Protein AF-A0A2V7MXR1-F1 (afdb_monomer_lite)

Radius of gyration: 20.73 Å; chains: 1; bounding box: 49×42×61 Å

Structure (mmCIF, N/CA/C/O backbone):
data_AF-A0A2V7MXR1-F1
#
_entry.id   AF-A0A2V7MXR1-F1
#
loop_
_atom_site.group_PDB
_atom_site.id
_atom_site.type_symbol
_atom_site.label_atom_id
_atom_site.label_alt_id
_atom_site.label_comp_id
_atom_site.label_asym_id
_atom_site.label_entity_id
_atom_site.label_seq_id
_atom_site.pdbx_PDB_ins_code
_atom_site.Cartn_x
_atom_site.Cartn_y
_atom_site.Cartn_z
_atom_site.occupancy
_atom_site.B_iso_or_equiv
_atom_site.auth_seq_id
_atom_site.auth_comp_id
_atom_site.auth_asym_id
_atom_site.auth_atom_id
_atom_site.pdbx_PDB_model_num
ATOM 1 N N . MET A 1 1 ? 19.965 1.745 -6.070 1.00 82.06 1 MET A N 1
ATOM 2 C CA . MET A 1 1 ? 20.416 1.258 -7.398 1.00 82.06 1 MET A CA 1
ATOM 3 C C . MET A 1 1 ? 21.384 0.101 -7.216 1.00 82.06 1 MET A C 1
ATOM 5 O O . MET A 1 1 ? 22.150 0.123 -6.264 1.00 82.06 1 MET A O 1
ATOM 9 N N . GLN A 1 2 ? 21.376 -0.873 -8.124 1.00 89.19 2 GLN A N 1
ATOM 10 C CA . GLN A 1 2 ? 22.307 -2.007 -8.163 1.00 89.19 2 GLN A CA 1
ATOM 11 C C . GLN A 1 2 ? 23.313 -1.788 -9.313 1.00 89.19 2 GLN A C 1
ATOM 13 O O . GLN A 1 2 ? 23.330 -2.534 -10.293 1.00 89.19 2 GLN A O 1
ATOM 18 N N . ARG A 1 3 ? 24.120 -0.715 -9.227 1.00 89.44 3 ARG A N 1
ATOM 19 C CA . ARG A 1 3 ? 24.956 -0.220 -10.346 1.00 89.44 3 ARG A CA 1
ATOM 20 C C . ARG A 1 3 ? 25.919 -1.273 -10.898 1.00 89.44 3 ARG A C 1
ATOM 22 O O . ARG A 1 3 ? 26.028 -1.409 -12.108 1.00 89.44 3 ARG A O 1
ATOM 29 N N . SER A 1 4 ? 26.551 -2.062 -10.030 1.00 92.69 4 SER A N 1
ATOM 30 C CA . SER A 1 4 ? 27.466 -3.145 -10.431 1.00 92.69 4 SER A CA 1
ATOM 31 C C . SER A 1 4 ? 26.805 -4.226 -11.291 1.00 92.69 4 SER A C 1
ATOM 33 O O . SER A 1 4 ? 27.493 -4.941 -12.009 1.00 92.69 4 SER A O 1
ATOM 35 N N . ARG A 1 5 ? 25.474 -4.342 -11.227 1.00 92.44 5 ARG A N 1
ATOM 36 C CA . ARG A 1 5 ? 24.672 -5.288 -12.010 1.00 92.44 5 ARG A CA 1
ATOM 37 C C . ARG A 1 5 ? 23.958 -4.631 -13.193 1.00 92.44 5 ARG A C 1
ATOM 39 O O . ARG A 1 5 ? 23.252 -5.325 -13.911 1.00 92.44 5 ARG A O 1
ATOM 46 N N . GLY A 1 6 ? 24.082 -3.313 -13.367 1.00 93.38 6 GLY A N 1
ATOM 47 C CA . GLY A 1 6 ? 23.301 -2.563 -14.353 1.00 93.38 6 GLY A CA 1
ATOM 48 C C . GLY A 1 6 ? 21.796 -2.594 -14.095 1.00 93.38 6 GLY A C 1
ATOM 49 O O . GLY A 1 6 ? 21.013 -2.555 -15.040 1.00 93.38 6 GLY A O 1
ATOM 50 N N . LEU A 1 7 ? 21.383 -2.682 -12.824 1.00 94.88 7 LEU A N 1
ATOM 51 C CA . LEU A 1 7 ? 19.975 -2.785 -12.439 1.00 94.88 7 LEU A CA 1
ATOM 52 C C . LEU A 1 7 ? 19.537 -1.657 -11.499 1.00 94.88 7 LEU A C 1
ATOM 54 O O . LEU A 1 7 ? 20.317 -1.094 -10.722 1.00 94.88 7 LEU A O 1
ATOM 58 N N . VAL A 1 8 ? 18.240 -1.378 -11.517 1.00 94.81 8 VAL A N 1
ATOM 59 C CA . VAL A 1 8 ? 17.533 -0.553 -10.541 1.00 94.81 8 VAL A CA 1
ATOM 60 C C . VAL A 1 8 ? 16.531 -1.416 -9.777 1.00 94.81 8 VAL A C 1
ATOM 62 O O . VAL A 1 8 ? 15.872 -2.272 -10.360 1.00 94.81 8 VAL A O 1
ATOM 65 N N . THR A 1 9 ? 16.455 -1.213 -8.463 1.00 94.94 9 THR A N 1
ATOM 66 C CA . THR A 1 9 ? 15.492 -1.877 -7.571 1.00 94.94 9 THR A CA 1
ATOM 67 C C . THR A 1 9 ? 14.167 -1.119 -7.598 1.00 94.94 9 THR A C 1
ATOM 69 O O . THR A 1 9 ? 14.184 0.112 -7.647 1.00 94.94 9 THR A O 1
ATOM 72 N N . GLY A 1 10 ? 13.042 -1.833 -7.541 1.00 95.31 10 GLY A N 1
ATOM 73 C CA . GLY A 1 10 ? 11.714 -1.240 -7.378 1.00 95.31 10 GLY A CA 1
ATOM 74 C C . GLY A 1 10 ? 11.591 -0.429 -6.091 1.00 95.31 10 GLY A C 1
ATOM 75 O O . GLY A 1 10 ? 11.973 -0.893 -5.020 1.00 95.31 10 GLY A O 1
ATOM 76 N N . ARG A 1 11 ? 11.058 0.789 -6.198 1.00 95.44 11 ARG A N 1
ATOM 77 C CA . ARG A 1 11 ? 10.656 1.612 -5.054 1.00 95.44 11 ARG A CA 1
ATOM 78 C C . ARG A 1 11 ? 9.305 1.139 -4.519 1.00 95.44 11 ARG A C 1
ATOM 80 O O . ARG A 1 11 ? 9.127 1.089 -3.314 1.00 95.44 11 ARG A O 1
ATOM 87 N N . LEU A 1 12 ? 8.370 0.789 -5.400 1.00 96.25 12 LEU A N 1
ATOM 88 C CA . LEU A 1 12 ? 7.061 0.265 -4.999 1.00 96.25 12 LEU A CA 1
ATOM 89 C C . LEU A 1 12 ? 7.153 -1.175 -4.475 1.00 96.25 12 LEU A C 1
ATOM 91 O O . LEU A 1 12 ? 6.480 -1.522 -3.518 1.00 96.25 12 LEU A O 1
ATOM 95 N N . ASP A 1 13 ? 8.015 -2.009 -5.052 1.00 97.19 13 ASP A N 1
ATOM 96 C CA . ASP A 1 13 ? 8.282 -3.354 -4.540 1.00 97.19 13 ASP A CA 1
ATOM 97 C C . ASP A 1 13 ? 9.733 -3.732 -4.830 1.00 97.19 13 ASP A C 1
ATOM 99 O O . ASP A 1 13 ? 10.132 -3.919 -5.984 1.00 97.19 13 ASP A O 1
ATOM 103 N N . SER A 1 14 ? 10.537 -3.835 -3.773 1.00 96.31 14 SER A N 1
ATOM 104 C CA . SER A 1 14 ? 11.973 -4.110 -3.887 1.00 96.31 14 SER A CA 1
ATOM 105 C C . SER A 1 14 ? 12.317 -5.506 -4.421 1.00 96.31 14 SER A C 1
ATOM 107 O O . SER A 1 14 ? 13.468 -5.740 -4.799 1.00 96.31 14 SER A O 1
ATOM 109 N N . ARG A 1 15 ? 11.335 -6.413 -4.539 1.00 95.75 15 ARG A N 1
ATOM 110 C CA . ARG A 1 15 ? 11.499 -7.708 -5.221 1.00 95.75 15 ARG A CA 1
ATOM 111 C C . ARG A 1 15 ? 11.593 -7.547 -6.739 1.00 95.75 15 ARG A C 1
ATOM 113 O O . ARG A 1 15 ? 12.144 -8.414 -7.414 1.00 95.75 15 ARG A O 1
ATOM 120 N N . PHE A 1 16 ? 11.100 -6.433 -7.286 1.00 96.00 16 PHE A N 1
ATOM 121 C CA . PHE A 1 16 ? 11.251 -6.106 -8.699 1.00 96.00 16 PHE A CA 1
ATOM 122 C C . PHE A 1 16 ? 12.614 -5.465 -8.959 1.00 96.00 16 PHE A C 1
ATOM 124 O O . PHE A 1 16 ? 13.131 -4.656 -8.184 1.00 96.00 16 PHE A O 1
ATOM 131 N N . SER A 1 17 ? 13.204 -5.803 -10.100 1.00 95.88 17 SER A N 1
ATOM 132 C CA . SER A 1 17 ? 14.403 -5.151 -10.616 1.00 95.88 17 SER A CA 1
ATOM 133 C C . SER A 1 17 ? 14.273 -4.954 -12.119 1.00 95.88 17 SER A C 1
ATOM 135 O O . SER A 1 17 ? 13.680 -5.779 -12.809 1.00 95.88 17 SER A O 1
ATOM 137 N N . GLY A 1 18 ? 14.818 -3.853 -12.623 1.00 93.56 18 GLY A N 1
ATOM 138 C CA . GLY A 1 18 ? 14.798 -3.513 -14.044 1.00 93.56 18 GLY A CA 1
ATOM 139 C C . GLY A 1 18 ? 16.145 -2.972 -14.513 1.00 93.56 18 GLY A C 1
ATOM 140 O O . GLY A 1 18 ? 16.999 -2.673 -13.677 1.00 93.56 18 GLY A O 1
ATOM 141 N N . PRO A 1 19 ? 16.362 -2.849 -15.830 1.00 92.31 19 PRO A N 1
ATOM 142 C CA . PRO A 1 19 ? 17.609 -2.324 -16.375 1.00 92.31 19 PRO A CA 1
ATOM 143 C C . PRO A 1 19 ? 17.825 -0.859 -15.972 1.00 92.31 19 PRO A C 1
ATOM 145 O O . PRO A 1 19 ? 16.907 -0.040 -16.026 1.00 92.31 19 PRO A O 1
ATOM 148 N N . LEU A 1 20 ? 19.059 -0.526 -15.596 1.00 90.50 20 LEU A N 1
ATOM 149 C CA . LEU A 1 20 ? 19.521 0.846 -15.412 1.00 90.50 20 LEU A CA 1
ATOM 150 C C . LEU A 1 20 ? 20.250 1.283 -16.688 1.00 90.50 20 LEU A C 1
ATOM 152 O O . LEU A 1 20 ? 21.357 0.822 -16.951 1.00 90.50 20 LEU A O 1
ATOM 156 N N . LEU A 1 21 ? 19.613 2.149 -17.482 1.00 84.88 21 LEU A N 1
ATOM 157 C CA . LEU A 1 21 ? 20.123 2.565 -18.797 1.00 84.88 21 LEU A CA 1
ATOM 158 C C . LEU A 1 21 ? 21.410 3.395 -18.711 1.00 84.88 21 LEU A C 1
ATOM 160 O O . LEU A 1 21 ? 22.276 3.271 -19.571 1.00 84.88 21 LEU A O 1
ATOM 164 N N . ASP A 1 22 ? 21.533 4.219 -17.671 1.00 89.38 22 ASP A N 1
ATOM 165 C CA . ASP A 1 22 ? 22.711 5.039 -17.411 1.00 89.38 22 ASP A CA 1
ATOM 166 C C . ASP A 1 22 ? 23.279 4.713 -16.024 1.00 89.38 22 ASP A C 1
ATOM 168 O O . ASP A 1 22 ? 22.675 4.997 -14.987 1.00 89.38 22 ASP A O 1
ATOM 172 N N . LEU A 1 23 ? 24.468 4.106 -16.011 1.00 88.25 23 LEU A N 1
ATOM 173 C CA . LEU A 1 23 ? 25.180 3.732 -14.789 1.00 88.25 23 LEU A CA 1
ATOM 174 C C . LEU A 1 23 ? 25.682 4.933 -13.986 1.00 88.25 23 LEU A C 1
ATOM 176 O O . LEU A 1 23 ? 26.044 4.745 -12.823 1.00 88.25 23 LEU A O 1
ATOM 180 N N . LEU A 1 24 ? 25.709 6.129 -14.573 1.00 90.81 24 LEU A N 1
ATOM 181 C CA . LEU A 1 24 ? 26.098 7.381 -13.927 1.00 90.81 24 LEU A CA 1
ATOM 182 C C . LEU A 1 24 ? 24.892 8.184 -13.426 1.00 90.81 24 LEU A C 1
ATOM 184 O O . LEU A 1 24 ? 25.082 9.131 -12.667 1.00 90.81 24 LEU A O 1
ATOM 188 N N . ALA A 1 25 ? 23.662 7.780 -13.765 1.00 88.31 25 ALA A N 1
ATOM 189 C CA . ALA A 1 25 ? 22.454 8.486 -13.351 1.00 88.31 25 ALA A CA 1
ATOM 190 C C . ALA A 1 25 ? 22.359 8.604 -11.825 1.00 88.31 25 ALA A C 1
ATOM 192 O O . ALA A 1 25 ? 22.599 7.637 -11.096 1.00 88.31 25 ALA A O 1
ATOM 193 N N . GLU A 1 26 ? 21.990 9.780 -11.325 1.00 87.75 26 GLU A N 1
ATOM 194 C CA . GLU A 1 26 ? 21.768 10.016 -9.894 1.00 87.75 26 GLU A CA 1
ATOM 195 C C . GLU A 1 26 ? 20.467 9.365 -9.405 1.00 87.75 26 GLU A C 1
ATOM 197 O O . GLU A 1 26 ? 20.415 8.805 -8.311 1.00 87.75 26 GLU A O 1
ATOM 202 N N . ASN A 1 27 ? 19.441 9.376 -10.257 1.00 88.25 27 ASN A N 1
ATOM 203 C CA . ASN A 1 27 ? 18.100 8.908 -9.942 1.00 88.25 27 ASN A CA 1
ATOM 204 C C . ASN A 1 27 ? 17.710 7.694 -10.787 1.00 88.25 27 ASN A C 1
ATOM 206 O O . ASN A 1 27 ? 18.182 7.502 -11.908 1.00 88.25 27 ASN A O 1
ATOM 210 N N . ALA A 1 28 ? 16.798 6.885 -10.247 1.00 87.25 28 ALA A N 1
ATOM 211 C CA . ALA A 1 28 ? 16.146 5.831 -11.010 1.00 87.25 28 ALA A CA 1
ATOM 212 C C . ALA A 1 28 ? 15.326 6.450 -12.163 1.00 87.25 28 ALA A C 1
ATOM 214 O O . ALA A 1 28 ? 14.527 7.349 -11.901 1.00 87.25 28 ALA A O 1
ATOM 215 N N . PRO A 1 29 ? 15.456 5.966 -13.413 1.00 84.88 29 PRO A N 1
ATOM 216 C CA . PRO A 1 29 ? 14.695 6.505 -14.545 1.00 84.88 29 PRO A CA 1
ATOM 217 C C . PRO A 1 29 ? 13.198 6.148 -14.495 1.00 84.88 29 PRO A C 1
ATOM 219 O O . PRO A 1 29 ? 12.397 6.710 -15.234 1.00 84.88 29 PRO A O 1
ATOM 222 N N . GLY A 1 30 ? 12.817 5.198 -13.640 1.00 88.50 30 GLY A N 1
ATOM 223 C CA . GLY A 1 30 ? 11.449 4.745 -13.435 1.00 88.50 30 GLY A CA 1
ATOM 224 C C . GLY A 1 30 ? 11.396 3.628 -12.396 1.00 88.50 30 GLY A C 1
ATOM 225 O O . GLY A 1 30 ? 12.429 3.215 -11.863 1.00 88.50 30 GLY A O 1
ATOM 226 N N . ASP A 1 31 ? 10.191 3.133 -12.122 1.00 93.50 31 ASP A N 1
ATOM 227 C CA . ASP A 1 31 ? 9.968 2.055 -11.161 1.00 93.50 31 ASP A CA 1
ATOM 228 C C . ASP A 1 31 ? 9.743 0.703 -11.877 1.00 93.50 31 ASP A C 1
ATOM 230 O O . ASP A 1 31 ? 8.791 0.571 -12.653 1.00 93.50 31 ASP A O 1
ATOM 234 N N . PRO A 1 32 ? 10.602 -0.310 -11.642 1.00 95.56 32 PRO A N 1
ATOM 235 C CA . PRO A 1 32 ? 10.440 -1.658 -12.186 1.00 95.56 32 PRO A CA 1
ATOM 236 C C . PRO A 1 32 ? 9.073 -2.316 -11.966 1.00 95.56 32 PRO A C 1
ATOM 238 O O . PRO A 1 32 ? 8.574 -2.953 -12.893 1.00 95.56 32 PRO A O 1
ATOM 241 N N . GLN A 1 33 ? 8.458 -2.167 -10.786 1.00 95.31 33 GLN A N 1
ATOM 242 C CA . GLN A 1 33 ? 7.126 -2.721 -10.527 1.00 95.31 33 GLN A CA 1
ATOM 243 C C . GLN A 1 33 ? 6.099 -2.013 -11.412 1.00 95.31 33 GLN A C 1
ATOM 245 O O . GLN A 1 33 ? 5.334 -2.680 -12.106 1.00 95.31 33 GLN A O 1
ATOM 250 N N . SER A 1 34 ? 6.113 -0.674 -11.454 1.00 93.00 34 SER A N 1
ATOM 251 C CA . SER A 1 34 ? 5.213 0.101 -12.323 1.00 93.00 34 SER A CA 1
ATOM 252 C C . SER A 1 34 ? 5.314 -0.338 -13.780 1.00 93.00 34 SER A C 1
ATOM 254 O O . SER A 1 34 ? 4.289 -0.589 -14.416 1.00 93.00 34 SER A O 1
ATOM 256 N N . ASN A 1 35 ? 6.532 -0.474 -14.304 1.00 92.94 35 ASN A N 1
ATOM 257 C CA . ASN A 1 35 ? 6.753 -0.888 -15.688 1.00 92.94 35 ASN A CA 1
ATOM 258 C C . ASN A 1 35 ? 6.192 -2.289 -15.969 1.00 92.94 35 ASN A C 1
ATOM 260 O O . ASN A 1 35 ? 5.618 -2.512 -17.032 1.00 92.94 35 ASN A O 1
ATOM 264 N N . ALA A 1 36 ? 6.323 -3.214 -15.015 1.00 94.25 36 ALA A N 1
ATOM 265 C CA . ALA A 1 36 ? 5.846 -4.583 -15.165 1.00 94.25 36 ALA A CA 1
ATOM 266 C C . ALA A 1 36 ? 4.311 -4.689 -15.202 1.00 94.25 36 ALA A C 1
ATOM 268 O O . ALA A 1 36 ? 3.780 -5.546 -15.905 1.00 94.25 36 ALA A O 1
ATOM 269 N N . VAL A 1 37 ? 3.590 -3.832 -14.467 1.00 94.00 37 VAL A N 1
ATOM 270 C CA . VAL A 1 37 ? 2.138 -4.010 -14.258 1.00 94.00 37 VAL A CA 1
ATOM 271 C C . VAL A 1 37 ? 1.255 -3.007 -14.997 1.00 94.00 37 VAL A C 1
ATOM 273 O O . VAL A 1 37 ? 0.106 -3.321 -15.307 1.00 94.00 37 VAL A O 1
ATOM 276 N N . THR A 1 38 ? 1.767 -1.819 -15.332 1.00 92.12 38 THR A N 1
ATOM 277 C CA . THR A 1 38 ? 0.952 -0.719 -15.888 1.00 92.12 38 THR A CA 1
ATOM 278 C C . THR A 1 38 ? 0.199 -1.122 -17.155 1.00 92.12 38 THR A C 1
ATOM 280 O O . THR A 1 38 ? -0.977 -0.782 -17.300 1.00 92.12 38 THR A O 1
ATOM 283 N N . GLY A 1 39 ? 0.841 -1.869 -18.060 1.00 93.38 39 GLY A N 1
ATOM 284 C CA . GLY A 1 39 ? 0.216 -2.313 -19.308 1.00 93.38 39 GLY A CA 1
ATOM 285 C C . GLY A 1 39 ? -0.988 -3.228 -19.073 1.00 93.38 39 GLY A C 1
ATOM 286 O O . GLY A 1 39 ? -2.054 -3.001 -19.645 1.00 93.38 39 GLY A O 1
ATOM 287 N N . ALA A 1 40 ? -0.844 -4.208 -18.176 1.00 93.94 40 ALA A N 1
ATOM 288 C CA . ALA A 1 40 ? -1.907 -5.151 -17.841 1.00 93.94 40 ALA A CA 1
ATOM 289 C C . ALA A 1 40 ? -3.101 -4.453 -17.171 1.00 93.94 40 ALA A C 1
ATOM 291 O O . ALA A 1 40 ? -4.239 -4.647 -17.596 1.00 93.94 40 ALA A O 1
ATOM 292 N N . PHE A 1 41 ? -2.849 -3.581 -16.187 1.00 92.56 41 PHE A N 1
ATOM 293 C CA . PHE A 1 41 ? -3.909 -2.819 -15.514 1.00 92.56 41 PHE A CA 1
ATOM 294 C C . PHE A 1 41 ? -4.620 -1.855 -16.465 1.00 92.56 41 PHE A C 1
ATOM 296 O O . PHE A 1 41 ? -5.846 -1.771 -16.453 1.00 92.56 41 PHE A O 1
ATOM 303 N N . THR A 1 42 ? -3.873 -1.175 -17.339 1.00 93.44 42 THR A N 1
ATOM 304 C CA . THR A 1 42 ? -4.453 -0.291 -18.358 1.00 93.44 42 THR A CA 1
ATOM 305 C C . THR A 1 42 ? -5.363 -1.077 -19.297 1.00 93.44 42 THR A C 1
ATOM 307 O O . THR A 1 42 ? -6.502 -0.670 -19.524 1.00 93.44 42 THR A O 1
ATOM 310 N N . ALA A 1 43 ? -4.902 -2.212 -19.827 1.00 94.56 43 ALA A N 1
ATOM 311 C CA . ALA A 1 43 ? -5.706 -3.042 -20.718 1.00 94.56 43 ALA A CA 1
ATOM 312 C C . ALA A 1 43 ? -6.973 -3.562 -20.021 1.00 94.56 43 ALA A C 1
ATOM 314 O O . ALA A 1 43 ? -8.067 -3.410 -20.563 1.00 94.56 43 ALA A O 1
ATOM 315 N N . ALA A 1 44 ? -6.839 -4.095 -18.801 1.00 94.44 44 ALA A N 1
ATOM 316 C CA . ALA A 1 44 ? -7.957 -4.617 -18.020 1.00 94.44 44 ALA A CA 1
ATOM 317 C C . ALA A 1 44 ? -9.003 -3.536 -17.704 1.00 94.44 44 ALA A C 1
ATOM 319 O O . ALA A 1 44 ? -10.192 -3.752 -17.930 1.00 94.44 44 ALA A O 1
ATOM 320 N N . ALA A 1 45 ? -8.575 -2.348 -17.263 1.00 93.19 45 ALA A N 1
ATOM 321 C CA . ALA A 1 45 ? -9.481 -1.236 -16.983 1.00 93.19 45 ALA A CA 1
ATOM 322 C C . ALA A 1 45 ? -10.250 -0.795 -18.239 1.00 93.19 45 ALA A C 1
ATOM 324 O O . ALA A 1 45 ? -11.467 -0.633 -18.198 1.00 93.19 45 ALA A O 1
ATOM 325 N N . ASN A 1 46 ? -9.562 -0.647 -19.376 1.00 94.25 46 ASN A N 1
ATOM 326 C CA . ASN A 1 46 ? -10.204 -0.265 -20.635 1.00 94.25 46 ASN A CA 1
ATOM 327 C C . ASN A 1 46 ? -11.180 -1.343 -21.139 1.00 94.25 46 ASN A C 1
ATOM 329 O O . ASN A 1 46 ? -12.249 -0.994 -21.647 1.00 94.25 46 ASN A O 1
ATOM 333 N N . ALA A 1 47 ? -10.831 -2.625 -20.988 1.00 95.38 47 ALA A N 1
ATOM 334 C CA . ALA A 1 47 ? -11.701 -3.742 -21.343 1.00 95.38 47 ALA A CA 1
ATOM 335 C C . ALA A 1 47 ? -12.964 -3.774 -20.471 1.00 95.38 47 ALA A C 1
ATOM 337 O O . ALA A 1 47 ? -14.064 -3.882 -21.005 1.00 95.38 47 ALA A O 1
ATOM 338 N N . TYR A 1 48 ? -12.823 -3.603 -19.154 1.00 95.94 48 TYR A N 1
ATOM 339 C CA . TYR A 1 48 ? -13.949 -3.580 -18.220 1.00 95.94 48 TYR A CA 1
ATOM 340 C C . TYR A 1 48 ? -14.881 -2.384 -18.465 1.00 95.94 48 TYR A C 1
ATOM 342 O O . TYR A 1 48 ? -16.092 -2.554 -18.606 1.00 95.94 48 TYR A O 1
ATOM 350 N N . LEU A 1 49 ? -14.321 -1.175 -18.601 1.00 95.25 49 LEU A N 1
ATOM 351 C CA . LEU A 1 49 ? -15.098 0.050 -18.816 1.00 95.25 49 LEU A CA 1
ATOM 352 C C . LEU A 1 49 ? -15.922 -0.007 -20.109 1.00 95.25 49 LEU A C 1
ATOM 354 O O . LEU A 1 49 ? -17.133 0.206 -20.077 1.00 95.25 49 LEU A O 1
ATOM 358 N N . ARG A 1 50 ? -15.291 -0.330 -21.245 1.00 94.50 50 ARG A N 1
ATOM 359 C CA . ARG A 1 50 ? -15.973 -0.328 -22.552 1.00 94.50 50 ARG A CA 1
ATOM 360 C C . ARG A 1 50 ? -16.777 -1.601 -22.801 1.00 94.50 50 ARG A C 1
ATOM 362 O O . ARG A 1 50 ? -17.846 -1.561 -23.406 1.00 94.50 50 ARG A O 1
ATOM 369 N N . GLY A 1 51 ? -16.254 -2.738 -22.355 1.00 95.56 51 GLY A N 1
ATOM 370 C CA . GLY A 1 51 ? -16.833 -4.052 -22.595 1.00 95.56 51 GLY A CA 1
ATOM 371 C C . GLY A 1 51 ? -18.002 -4.355 -21.670 1.00 95.56 51 GLY A C 1
ATOM 372 O O . GLY A 1 51 ? -19.089 -4.659 -22.159 1.00 95.56 51 GLY A O 1
ATOM 373 N N . GLU A 1 52 ? -17.798 -4.266 -20.358 1.00 96.75 52 GLU A N 1
ATOM 374 C CA . GLU A 1 52 ? -18.799 -4.670 -19.364 1.00 96.75 52 GLU A CA 1
ATOM 375 C C . GLU A 1 52 ? -19.698 -3.509 -18.959 1.00 96.75 52 GLU A C 1
ATOM 377 O O . GLU A 1 52 ? -20.916 -3.597 -19.101 1.00 96.75 52 GLU A O 1
ATOM 382 N N . LEU A 1 53 ? -19.106 -2.390 -18.535 1.00 97.25 53 LEU A N 1
ATOM 383 C CA . LEU A 1 53 ? -19.870 -1.227 -18.076 1.00 97.25 53 LEU A CA 1
ATOM 384 C C . LEU A 1 53 ? -20.493 -0.414 -19.218 1.00 97.25 53 LEU A C 1
ATOM 386 O O . LEU A 1 53 ? -21.289 0.485 -18.957 1.00 97.25 53 LEU A O 1
ATOM 390 N N . LYS A 1 54 ? -20.141 -0.722 -20.477 1.00 96.38 54 LYS A N 1
ATOM 391 C CA . LYS A 1 54 ? -20.583 0.001 -21.686 1.00 96.38 54 LYS A CA 1
ATOM 392 C C . LYS A 1 54 ? -20.329 1.509 -21.612 1.00 96.38 54 LYS A C 1
ATOM 394 O O . LYS A 1 54 ? -21.026 2.300 -22.241 1.00 96.38 54 LYS A O 1
ATOM 399 N N . PHE A 1 55 ? -19.314 1.903 -20.851 1.00 95.94 55 PHE A N 1
ATOM 400 C CA . PHE A 1 55 ? -18.876 3.279 -20.743 1.00 95.94 55 PHE A CA 1
ATOM 401 C C . PHE A 1 55 ? -17.876 3.568 -21.861 1.00 95.94 55 PHE A C 1
ATOM 403 O O . PHE A 1 55 ? -16.685 3.268 -21.750 1.00 95.94 55 PHE A O 1
ATOM 410 N N . ASP A 1 56 ? -18.385 4.110 -22.965 1.00 88.56 56 ASP A N 1
ATOM 411 C CA . ASP A 1 56 ? -17.577 4.472 -24.123 1.00 88.56 56 ASP A CA 1
ATOM 412 C C . ASP A 1 56 ? -17.202 5.957 -24.072 1.00 88.56 56 ASP A C 1
ATOM 414 O O . ASP A 1 56 ? -18.022 6.840 -24.323 1.00 88.56 56 ASP A O 1
ATOM 418 N N . THR A 1 57 ? -15.948 6.225 -23.707 1.00 89.75 57 THR A N 1
ATOM 419 C CA . THR A 1 57 ? -15.343 7.558 -23.758 1.00 89.75 57 THR A CA 1
ATOM 420 C C . THR A 1 57 ? -14.136 7.564 -24.693 1.00 89.75 57 THR A C 1
ATOM 422 O O . THR A 1 57 ? -13.373 6.589 -24.780 1.00 89.75 57 THR A O 1
ATOM 425 N N . GLN A 1 58 ? -13.951 8.705 -25.359 1.00 89.56 58 GLN A N 1
ATOM 426 C CA . GLN A 1 58 ? -12.752 9.031 -26.131 1.00 89.56 58 GLN A CA 1
ATOM 427 C C . GLN A 1 58 ? -11.595 9.494 -25.233 1.00 89.56 58 GLN A C 1
ATOM 429 O O . GLN A 1 58 ? -10.467 9.641 -25.705 1.00 89.56 58 GLN A O 1
ATOM 434 N N . ASP A 1 59 ? -11.851 9.700 -23.938 1.00 90.00 59 ASP A N 1
ATOM 435 C CA . ASP A 1 59 ? -10.823 10.080 -22.983 1.00 90.00 59 ASP A CA 1
ATOM 436 C C . ASP A 1 59 ? -9.778 8.974 -22.833 1.00 90.00 59 ASP A C 1
ATOM 438 O O . ASP A 1 59 ? -10.069 7.774 -22.735 1.00 90.00 59 ASP A O 1
ATOM 442 N N . ARG A 1 60 ? -8.515 9.397 -22.768 1.00 87.69 60 ARG A N 1
ATOM 443 C CA . ARG A 1 60 ? -7.409 8.492 -22.482 1.00 87.69 60 ARG A CA 1
ATOM 444 C C . ARG A 1 60 ? -7.462 8.085 -21.014 1.00 87.69 60 ARG A C 1
ATOM 446 O O . ARG A 1 60 ? -7.391 8.936 -20.133 1.00 87.69 60 ARG A O 1
ATOM 453 N N . TYR A 1 61 ? -7.471 6.782 -20.750 1.00 87.19 61 TYR A N 1
ATOM 454 C CA . TYR A 1 61 ? -7.257 6.273 -19.400 1.00 87.19 61 TYR A CA 1
ATOM 455 C C . TYR A 1 61 ? -5.832 6.601 -18.930 1.00 87.19 61 TYR A C 1
ATOM 457 O O . TYR A 1 61 ? -4.856 6.249 -19.597 1.00 87.19 61 TYR A O 1
ATOM 465 N N . VAL A 1 62 ? -5.709 7.279 -17.787 1.00 84.44 62 VAL A N 1
ATOM 466 C CA . VAL A 1 62 ? -4.421 7.675 -17.208 1.00 84.44 62 VAL A CA 1
ATOM 467 C C . VAL A 1 62 ? -4.239 6.997 -15.855 1.00 84.44 62 VAL A C 1
ATOM 469 O O . VAL A 1 62 ? -4.915 7.327 -14.882 1.00 84.44 62 VAL A O 1
ATOM 472 N N . MET A 1 63 ? -3.286 6.067 -15.789 1.00 79.19 63 MET A N 1
ATOM 473 C CA . MET A 1 63 ? -2.863 5.449 -14.531 1.00 79.19 63 MET A CA 1
ATOM 474 C C . MET A 1 63 ? -2.245 6.498 -13.596 1.00 79.19 63 MET A C 1
ATOM 476 O O . MET A 1 63 ? -1.454 7.336 -14.026 1.00 79.19 63 MET A O 1
ATOM 480 N N . GLY A 1 64 ? -2.606 6.454 -12.311 1.00 71.31 64 GLY A N 1
ATOM 481 C CA . GLY A 1 64 ? -2.052 7.356 -11.293 1.00 71.31 64 GLY A CA 1
ATOM 482 C C . GLY A 1 64 ? -2.531 8.812 -11.378 1.00 71.31 64 GLY A C 1
ATOM 483 O O . GLY A 1 64 ? -1.876 9.697 -10.835 1.00 71.31 64 GLY A O 1
ATOM 484 N N . GLY A 1 65 ? -3.639 9.089 -12.078 1.00 65.81 65 GLY A N 1
ATOM 485 C CA . GLY A 1 65 ? -4.287 10.410 -12.088 1.00 65.81 65 GLY A CA 1
ATOM 486 C C . GLY A 1 65 ? -3.528 11.514 -12.836 1.00 65.81 65 GLY A C 1
ATOM 487 O O . GLY A 1 65 ? -3.958 12.662 -12.821 1.00 65.81 65 GLY A O 1
ATOM 488 N N . GLY A 1 66 ? -2.404 11.191 -13.486 1.00 62.41 66 GLY A N 1
ATOM 489 C CA . GLY A 1 66 ? -1.667 12.057 -14.417 1.00 62.41 66 GLY A CA 1
ATOM 490 C C . GLY A 1 66 ? -0.986 13.296 -13.830 1.00 62.41 66 GLY A C 1
ATOM 491 O O . GLY A 1 66 ? -0.146 13.877 -14.509 1.00 62.41 66 GLY A O 1
ATOM 492 N N . ASN A 1 67 ? -1.330 13.709 -12.606 1.00 59.78 67 ASN A N 1
ATOM 493 C CA . ASN A 1 67 ? -1.029 15.060 -12.134 1.00 59.78 67 ASN A CA 1
ATOM 494 C C . ASN A 1 67 ? -0.772 15.165 -10.621 1.00 59.78 67 ASN A C 1
ATOM 496 O O . ASN A 1 67 ? -1.058 16.190 -10.005 1.00 59.78 67 ASN A O 1
ATOM 500 N N . ALA A 1 68 ? -0.212 14.118 -10.006 1.00 62.47 68 ALA A N 1
ATOM 501 C CA . ALA A 1 68 ? 0.099 14.104 -8.570 1.00 62.47 68 ALA A CA 1
ATOM 502 C C . ALA A 1 68 ? 0.975 15.296 -8.114 1.00 62.47 68 ALA A C 1
ATOM 504 O O . ALA A 1 68 ? 0.887 15.722 -6.966 1.00 62.47 68 ALA A O 1
ATOM 505 N N . GLY A 1 69 ? 1.779 15.876 -9.015 1.00 65.19 69 GLY A N 1
ATOM 506 C CA . GLY A 1 69 ? 2.606 17.058 -8.738 1.00 65.19 69 GLY A CA 1
ATOM 507 C C . GLY A 1 69 ? 1.844 18.386 -8.628 1.00 65.19 69 GLY A C 1
ATOM 508 O O . GLY A 1 69 ? 2.426 19.364 -8.176 1.00 65.19 69 GLY A O 1
ATOM 509 N N . GLN A 1 70 ? 0.568 18.438 -9.023 1.00 73.88 70 GLN A N 1
ATOM 510 C CA . GLN A 1 70 ? -0.281 19.632 -8.899 1.00 73.88 70 GLN A CA 1
ATOM 511 C C . GLN A 1 70 ? -1.251 19.555 -7.717 1.00 73.88 70 GLN A C 1
ATOM 513 O O . GLN A 1 70 ? -2.054 20.468 -7.523 1.00 73.88 70 GLN A O 1
ATOM 518 N N . TRP A 1 71 ? -1.202 18.479 -6.925 1.00 76.44 71 TRP A N 1
ATOM 519 C CA . TRP A 1 71 ? -2.008 18.402 -5.716 1.00 76.44 71 TRP A CA 1
ATOM 520 C C . TRP A 1 71 ? -1.594 19.509 -4.745 1.00 76.44 71 TRP A C 1
ATOM 522 O O . TRP A 1 71 ? -0.410 19.681 -4.446 1.00 76.44 71 TRP A O 1
ATOM 532 N N . ASN A 1 72 ? -2.577 20.254 -4.241 1.00 78.25 72 ASN A N 1
ATOM 533 C CA . ASN A 1 72 ? -2.313 21.247 -3.220 1.00 78.25 72 ASN A CA 1
ATOM 534 C C . ASN A 1 72 ? -2.122 20.555 -1.863 1.00 78.25 72 ASN A C 1
ATOM 536 O O . ASN A 1 72 ? -3.086 20.169 -1.207 1.00 78.25 72 ASN A O 1
ATOM 540 N N . TRP A 1 73 ? -0.864 20.411 -1.448 1.00 76.62 73 TRP A N 1
ATOM 541 C CA . TRP A 1 73 ? -0.491 19.850 -0.147 1.00 76.62 73 TRP A CA 1
ATOM 542 C C . TRP A 1 73 ? -0.621 20.858 1.006 1.00 76.62 73 TRP A C 1
ATOM 544 O O . TRP A 1 73 ? -0.404 20.489 2.164 1.00 76.62 73 TRP A O 1
ATOM 554 N N . THR A 1 74 ? -0.969 22.121 0.729 1.00 76.00 74 THR A N 1
ATOM 555 C CA . THR A 1 74 ? -1.178 23.099 1.799 1.00 76.00 74 THR A CA 1
ATOM 556 C C . THR A 1 74 ? -2.454 22.790 2.568 1.00 76.00 74 THR A C 1
ATOM 558 O O . THR A 1 74 ? -3.498 22.465 2.001 1.00 76.00 74 THR A O 1
ATOM 561 N N . ARG A 1 75 ? -2.363 22.904 3.891 1.00 71.56 75 ARG A N 1
ATOM 562 C CA . ARG A 1 75 ? -3.497 22.768 4.798 1.00 71.56 75 ARG A CA 1
ATOM 563 C C . ARG A 1 75 ? -3.723 24.085 5.536 1.00 71.56 75 ARG A C 1
ATOM 565 O O . ARG A 1 75 ? -2.773 24.700 6.022 1.00 71.56 75 ARG A O 1
ATOM 572 N N . ASP A 1 76 ? -4.977 24.505 5.662 1.00 71.00 76 ASP A N 1
ATOM 573 C CA . ASP A 1 76 ? -5.308 25.663 6.495 1.00 71.00 76 ASP A CA 1
ATOM 574 C C . ASP A 1 76 ? -4.913 25.398 7.955 1.00 71.00 76 ASP A C 1
ATOM 576 O O . ASP A 1 76 ? -5.206 24.345 8.522 1.00 71.00 76 ASP A O 1
ATOM 580 N N . GLY A 1 77 ? -4.197 26.350 8.558 1.00 65.62 77 GLY A N 1
ATOM 581 C CA . GLY A 1 77 ? -3.705 26.241 9.935 1.00 65.62 77 GLY A CA 1
ATOM 582 C C . GLY A 1 77 ? -2.468 25.352 10.129 1.00 65.62 77 GLY A C 1
ATOM 583 O O . GLY A 1 77 ? -2.062 25.130 11.272 1.00 65.62 77 GLY A O 1
ATOM 584 N N . GLN A 1 78 ? -1.838 24.860 9.056 1.00 63.72 78 GLN A N 1
ATOM 585 C CA . GLN A 1 78 ? -0.624 24.045 9.148 1.00 63.72 78 GLN A CA 1
ATOM 586 C C . GLN A 1 78 ? 0.536 24.854 9.753 1.00 63.72 78 GLN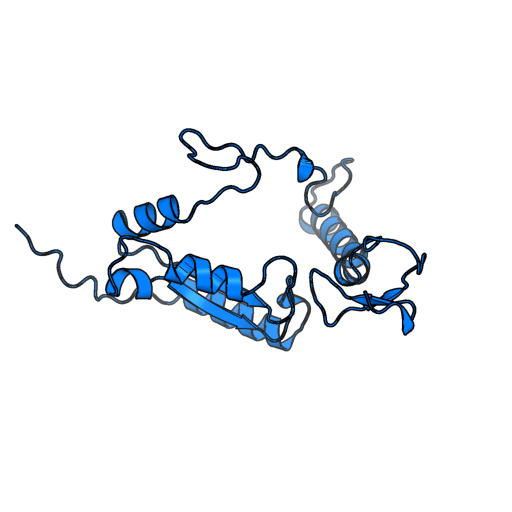 A C 1
ATOM 588 O O . GLN A 1 78 ? 0.918 25.907 9.245 1.00 63.72 78 GLN A O 1
ATOM 593 N N . ARG A 1 79 ? 1.121 24.349 10.845 1.00 50.38 79 ARG A N 1
ATOM 594 C CA . ARG A 1 79 ? 2.360 24.879 11.432 1.00 50.38 79 ARG A CA 1
ATOM 595 C C . ARG A 1 79 ? 3.505 23.940 11.062 1.00 50.38 79 ARG A C 1
ATOM 597 O O . ARG A 1 79 ? 3.525 22.806 11.525 1.00 50.38 79 ARG A O 1
ATOM 604 N N . GLY A 1 80 ? 4.438 24.394 10.226 1.00 53.28 80 GLY A N 1
ATOM 605 C CA . GLY A 1 80 ? 5.594 23.601 9.791 1.00 53.28 80 GLY A CA 1
ATOM 606 C C . GLY A 1 80 ? 5.854 23.670 8.285 1.00 53.28 80 GLY A C 1
ATOM 607 O O . GLY A 1 80 ? 5.241 24.460 7.572 1.00 53.28 80 GLY A O 1
ATOM 608 N N . TRP A 1 81 ? 6.806 22.865 7.811 1.00 47.66 81 TRP A N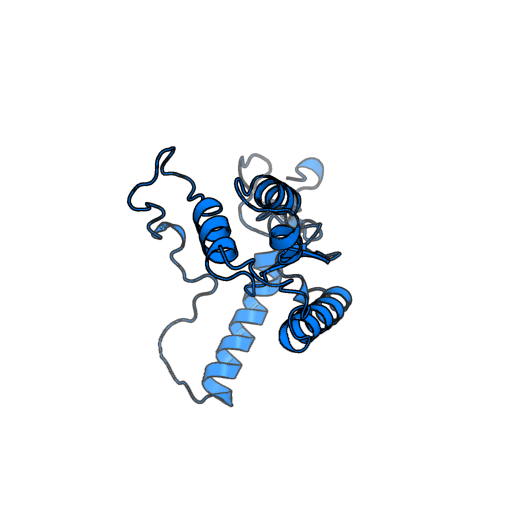 1
ATOM 609 C CA . TRP A 1 81 ? 7.282 22.881 6.426 1.00 47.66 81 TRP A CA 1
ATOM 610 C C . TRP A 1 81 ? 6.188 22.438 5.441 1.00 47.66 81 TRP A C 1
ATOM 612 O O . TRP A 1 81 ? 5.634 21.347 5.555 1.00 47.66 81 TRP A O 1
ATOM 622 N N . ALA A 1 82 ? 5.914 23.282 4.444 1.00 55.66 82 ALA A N 1
ATOM 623 C CA . ALA A 1 82 ? 4.854 23.122 3.443 1.00 55.66 82 ALA A CA 1
ATOM 624 C C . ALA A 1 82 ? 5.024 21.923 2.482 1.00 55.66 82 ALA A C 1
ATOM 626 O O . ALA A 1 82 ? 4.169 21.701 1.630 1.00 55.66 82 ALA A O 1
ATOM 627 N N . SER A 1 83 ? 6.120 21.164 2.576 1.00 57.41 83 SER A N 1
ATOM 628 C CA . SER A 1 83 ? 6.438 20.075 1.643 1.00 57.41 83 SER A CA 1
ATOM 629 C C . SER A 1 83 ? 5.819 18.726 2.009 1.00 57.41 83 SER A C 1
ATOM 631 O O . SER A 1 83 ? 5.806 17.835 1.163 1.00 57.41 83 SER A O 1
ATOM 633 N N . THR A 1 84 ? 5.307 18.548 3.232 1.00 64.75 84 THR A N 1
ATOM 634 C CA . THR A 1 84 ? 4.679 17.287 3.658 1.00 64.75 84 THR A CA 1
ATOM 635 C C . THR A 1 84 ? 3.500 17.545 4.590 1.00 64.75 84 THR A C 1
ATOM 637 O O . THR A 1 84 ? 3.668 18.067 5.695 1.00 64.75 84 THR A O 1
ATOM 640 N N . THR A 1 85 ? 2.296 17.166 4.168 1.00 75.75 85 THR A N 1
ATOM 641 C CA . THR A 1 85 ? 1.096 17.261 5.007 1.00 75.75 85 THR A CA 1
ATOM 642 C C . THR A 1 85 ? 1.123 16.191 6.093 1.00 75.75 85 THR A C 1
ATOM 644 O O . THR A 1 85 ? 1.145 15.001 5.793 1.00 75.75 85 THR A O 1
ATOM 647 N N . TYR A 1 86 ? 1.089 16.609 7.359 1.00 81.00 86 TYR A N 1
ATOM 648 C CA . TYR A 1 86 ? 0.856 15.712 8.489 1.00 81.00 86 TYR A CA 1
ATOM 649 C C . TYR A 1 86 ? -0.615 15.778 8.896 1.00 81.00 86 TYR A C 1
ATOM 651 O O . TYR A 1 86 ? -1.132 16.860 9.169 1.00 81.00 86 TYR A O 1
ATOM 659 N N . VAL A 1 87 ? -1.271 14.619 8.940 1.00 85.25 87 VAL A N 1
ATOM 660 C CA . VAL A 1 87 ? -2.703 14.482 9.269 1.00 85.25 87 VAL A CA 1
ATOM 661 C C . VAL A 1 87 ? -2.948 13.641 10.524 1.00 85.25 87 VAL A C 1
ATOM 663 O O . VAL A 1 87 ? -4.089 13.326 10.846 1.00 85.25 87 VAL A O 1
ATOM 666 N N . GLY A 1 88 ? -1.896 13.277 11.268 1.00 88.94 88 GLY A N 1
ATOM 667 C CA . GLY A 1 88 ? -2.056 12.465 12.478 1.00 88.94 88 GLY A CA 1
ATOM 668 C C . GLY A 1 88 ? -2.895 13.162 13.553 1.00 88.94 88 GLY A C 1
ATOM 669 O O . GLY A 1 88 ? -3.695 12.511 14.210 1.00 88.94 88 GLY A O 1
ATOM 670 N N . GLY A 1 89 ? -2.817 14.494 13.662 1.00 88.44 89 GLY A N 1
ATOM 671 C CA . GLY A 1 89 ? -3.694 15.260 14.558 1.00 88.44 89 GLY A CA 1
ATOM 672 C C . GLY A 1 89 ? -5.184 15.119 14.215 1.00 88.44 89 GLY A C 1
ATOM 673 O O . GLY A 1 89 ? -6.011 14.980 15.114 1.00 88.44 89 GLY A O 1
ATOM 674 N N . ASP A 1 90 ? -5.523 15.069 12.924 1.00 88.62 90 ASP A N 1
ATOM 675 C CA . ASP A 1 90 ? -6.904 14.847 12.477 1.00 88.62 90 ASP A CA 1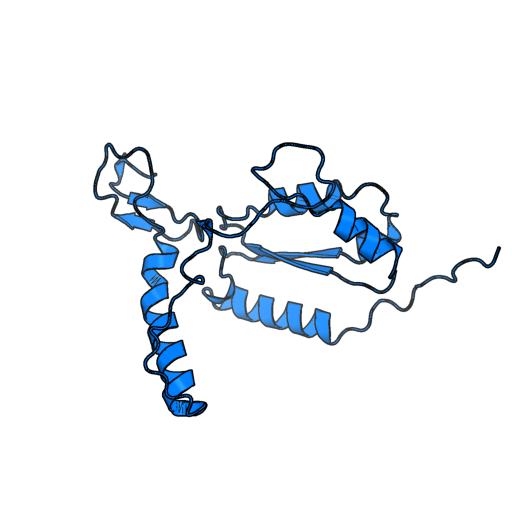
ATOM 676 C C . ASP A 1 90 ? -7.362 13.427 12.795 1.00 88.62 90 ASP A C 1
ATOM 678 O O . ASP A 1 90 ? -8.501 13.215 13.206 1.00 88.62 90 ASP A O 1
ATOM 682 N N . LEU A 1 91 ? -6.462 12.455 12.627 1.00 92.06 91 LEU A N 1
ATOM 683 C CA . LEU A 1 91 ? -6.733 11.060 12.944 1.00 92.06 91 LEU A CA 1
ATOM 684 C C . LEU A 1 91 ? -6.992 10.873 14.443 1.00 92.06 91 LEU A C 1
ATOM 686 O O . LEU A 1 91 ? -7.970 10.225 14.815 1.00 92.06 91 LEU A O 1
ATOM 690 N N . THR A 1 92 ? -6.176 11.504 15.298 1.00 93.25 92 THR A N 1
ATOM 691 C CA . THR A 1 92 ? -6.416 11.573 16.746 1.00 93.25 92 THR A CA 1
ATOM 692 C C . THR A 1 92 ? -7.791 12.171 17.031 1.00 93.25 92 THR A C 1
ATOM 694 O O . THR A 1 92 ? -8.577 11.579 17.769 1.00 93.25 92 THR A O 1
ATOM 697 N N . GLN A 1 93 ? -8.110 13.329 16.443 1.00 93.00 93 GLN A N 1
ATOM 698 C CA . GLN A 1 93 ? -9.388 13.998 16.679 1.00 93.00 93 GLN A CA 1
ATOM 699 C C . GLN A 1 93 ? -10.576 13.129 16.244 1.00 93.00 93 GLN A C 1
ATOM 701 O O . GLN A 1 93 ? -11.574 13.064 16.960 1.00 93.00 93 GLN A O 1
ATOM 706 N N . ALA A 1 94 ? -10.468 12.433 15.110 1.00 93.94 94 ALA A N 1
ATOM 707 C CA . ALA A 1 94 ? -11.507 11.543 14.605 1.00 93.94 94 ALA A CA 1
ATOM 708 C C . ALA A 1 94 ? -11.756 10.347 15.540 1.00 93.94 94 ALA A C 1
ATOM 710 O O . ALA A 1 94 ? -12.909 10.030 15.827 1.00 93.94 94 ALA A O 1
ATOM 711 N N . LEU A 1 95 ? -10.692 9.722 16.053 1.00 94.75 95 LEU A N 1
ATOM 712 C CA . LEU A 1 95 ? -10.781 8.613 17.009 1.00 94.75 95 LEU A CA 1
ATOM 713 C C . LEU A 1 95 ? -11.353 9.047 18.365 1.00 94.75 95 LEU A C 1
ATOM 715 O O . LEU A 1 95 ? -12.136 8.314 18.961 1.00 94.75 95 LEU A O 1
ATOM 719 N N . VAL A 1 96 ? -11.006 10.247 18.844 1.00 93.75 96 VAL A N 1
ATOM 720 C CA . VAL A 1 96 ? -11.577 10.805 20.083 1.00 93.75 96 VAL A CA 1
ATOM 721 C C . VAL A 1 96 ? -13.056 11.155 19.903 1.00 93.75 96 VAL A C 1
ATOM 723 O O . VAL A 1 96 ? -13.867 10.877 20.783 1.00 93.75 96 VAL A O 1
ATOM 726 N N . ALA A 1 97 ? -13.422 11.753 18.766 1.00 95.06 97 ALA A N 1
ATOM 727 C CA . ALA A 1 97 ? -14.800 12.145 18.479 1.00 95.06 97 ALA A CA 1
ATOM 728 C C . ALA A 1 97 ? -15.720 10.940 18.232 1.00 95.06 97 ALA A C 1
ATOM 730 O O . ALA A 1 97 ? -16.908 10.995 18.548 1.00 95.06 97 ALA A O 1
ATOM 731 N N . ASN A 1 98 ? -15.181 9.853 17.678 1.00 94.69 98 ASN A N 1
ATOM 732 C CA . ASN A 1 98 ? -15.899 8.607 17.466 1.00 94.69 98 ASN A CA 1
ATOM 733 C C . ASN A 1 98 ? -15.088 7.423 18.017 1.00 94.69 98 ASN A C 1
ATOM 735 O O . ASN A 1 98 ? -14.345 6.793 17.263 1.00 94.69 98 ASN A O 1
ATOM 739 N N . PRO A 1 99 ? -15.288 7.049 19.295 1.00 91.31 99 PRO A N 1
ATOM 740 C CA . PRO A 1 99 ? -14.629 5.889 19.897 1.00 91.31 99 PRO A CA 1
ATOM 741 C C . PRO A 1 99 ? -14.946 4.543 19.226 1.00 91.31 99 PRO A C 1
ATOM 743 O O . PRO A 1 99 ? -14.291 3.548 19.521 1.00 91.31 99 PRO A O 1
ATOM 746 N N . HIS A 1 100 ? -15.940 4.488 18.331 1.00 91.88 100 HIS A N 1
ATOM 747 C CA . HIS A 1 100 ? -16.257 3.307 17.524 1.00 91.88 100 HIS A CA 1
ATOM 748 C C . HIS A 1 100 ? -15.564 3.304 16.151 1.00 91.88 100 HIS A C 1
ATOM 750 O O . HIS A 1 100 ? -15.684 2.321 15.415 1.00 91.88 100 HIS A O 1
ATOM 756 N N . LEU A 1 101 ? -14.872 4.388 15.774 1.00 94.19 101 LEU A N 1
ATOM 757 C CA . LEU A 1 101 ? -14.089 4.446 14.544 1.00 94.19 101 LEU A CA 1
ATOM 758 C C . LEU A 1 101 ? -12.937 3.449 14.637 1.00 94.19 101 LEU A C 1
ATOM 760 O O . LEU A 1 101 ? -12.131 3.512 15.559 1.00 94.19 101 LEU A O 1
ATOM 764 N N . ARG A 1 102 ? -12.847 2.565 13.644 1.00 94.12 102 ARG A N 1
ATOM 765 C CA . ARG A 1 102 ? -11.763 1.595 13.492 1.00 94.12 102 ARG A CA 1
ATOM 766 C C . ARG A 1 102 ? -10.942 1.932 12.260 1.00 94.12 102 ARG A C 1
ATOM 768 O O . ARG A 1 102 ? -11.489 2.393 11.259 1.00 94.12 102 ARG A O 1
ATOM 775 N N . ILE A 1 103 ? -9.645 1.678 12.337 1.00 95.56 103 ILE A N 1
ATOM 776 C CA . ILE A 1 103 ? -8.688 1.918 11.262 1.00 95.56 103 ILE A CA 1
ATOM 777 C C . ILE A 1 103 ? -7.924 0.619 11.033 1.00 95.56 103 ILE A C 1
ATOM 779 O O . ILE A 1 103 ? -7.432 0.011 11.978 1.00 95.56 103 ILE A O 1
ATOM 783 N N . GLU A 1 104 ? -7.808 0.206 9.779 1.00 96.81 104 GLU A N 1
ATOM 784 C CA . GLU A 1 104 ? -6.940 -0.890 9.361 1.00 96.81 104 GLU A CA 1
ATOM 785 C C . GLU A 1 104 ? -5.931 -0.342 8.354 1.00 96.81 104 GLU A C 1
ATOM 787 O O . GLU A 1 104 ? -6.305 0.376 7.423 1.00 96.81 104 GLU A O 1
ATOM 792 N N . VAL A 1 105 ? -4.647 -0.630 8.573 1.00 97.44 105 VAL A N 1
ATOM 793 C CA . VAL A 1 105 ? -3.557 -0.221 7.685 1.00 97.44 105 VAL A CA 1
ATOM 794 C C . VAL A 1 105 ? -2.827 -1.454 7.184 1.00 97.44 105 VAL A C 1
ATOM 796 O O . VAL A 1 105 ? -2.345 -2.277 7.963 1.00 97.44 105 VAL A O 1
ATOM 799 N N . GLU A 1 106 ? -2.722 -1.551 5.867 1.00 97.88 106 GLU A N 1
ATOM 800 C CA . GLU A 1 106 ? -2.156 -2.691 5.162 1.00 97.88 106 GLU A CA 1
ATOM 801 C C . GLU A 1 106 ? -0.739 -2.341 4.692 1.00 97.88 106 GLU A C 1
ATOM 803 O O . GLU A 1 106 ? -0.567 -1.444 3.869 1.00 97.88 106 GLU A O 1
ATOM 808 N N . ASN A 1 107 ? 0.284 -3.029 5.206 1.00 98.25 107 ASN A N 1
ATOM 809 C CA . ASN A 1 107 ? 1.684 -2.677 4.964 1.00 98.25 107 ASN A CA 1
ATOM 810 C C . ASN A 1 107 ? 2.427 -3.774 4.190 1.00 98.25 107 ASN A C 1
ATOM 812 O O . ASN A 1 107 ? 2.456 -4.931 4.607 1.00 98.25 107 ASN A O 1
ATOM 816 N N . GLY A 1 108 ? 3.092 -3.418 3.092 1.00 98.00 108 GLY A N 1
ATOM 817 C CA . GLY A 1 108 ? 4.021 -4.314 2.402 1.00 98.00 108 GLY A CA 1
ATOM 818 C C . GLY A 1 108 ? 5.440 -4.205 2.966 1.00 98.00 108 GLY A C 1
ATOM 819 O O . GLY A 1 108 ? 5.981 -3.104 3.057 1.00 98.00 108 GLY A O 1
ATOM 820 N N . TYR A 1 109 ? 6.087 -5.326 3.302 1.00 98.06 109 TYR A N 1
ATOM 821 C CA . TYR A 1 109 ? 7.483 -5.317 3.769 1.00 98.06 109 TYR A CA 1
ATOM 822 C C . TYR A 1 109 ? 8.473 -4.760 2.740 1.00 98.06 109 TYR A C 1
ATOM 824 O O . TYR A 1 109 ? 9.506 -4.204 3.110 1.00 98.06 109 TYR A O 1
ATOM 832 N N . TYR A 1 110 ? 8.164 -4.907 1.452 1.00 97.81 110 TYR A N 1
ATOM 833 C CA . TYR A 1 110 ? 9.048 -4.516 0.354 1.00 97.81 110 TYR A CA 1
ATOM 834 C C . TYR A 1 110 ? 8.675 -3.174 -0.278 1.00 97.81 110 TYR A C 1
ATOM 836 O O . TYR A 1 110 ? 9.258 -2.816 -1.305 1.00 97.81 110 TYR A O 1
ATOM 844 N N . ASP A 1 111 ? 7.725 -2.451 0.318 1.00 97.81 111 ASP A N 1
ATOM 845 C CA . ASP A 1 111 ? 7.307 -1.124 -0.113 1.00 97.81 111 ASP A CA 1
ATOM 846 C C . ASP A 1 111 ? 8.287 -0.060 0.401 1.00 97.81 111 ASP A C 1
ATOM 848 O O . ASP A 1 111 ? 8.330 0.267 1.587 1.00 97.81 111 ASP A O 1
ATOM 852 N N . LEU A 1 112 ? 9.092 0.494 -0.506 1.00 95.50 112 LEU A N 1
ATOM 853 C CA . LEU A 1 112 ? 10.018 1.589 -0.205 1.00 95.50 112 LEU A CA 1
ATOM 854 C C . LEU A 1 112 ? 9.405 2.962 -0.517 1.00 95.50 112 LEU A C 1
ATOM 856 O O . LEU A 1 112 ? 10.041 3.990 -0.282 1.00 95.50 112 LEU A O 1
ATOM 860 N N . ALA A 1 113 ? 8.198 2.998 -1.083 1.00 93.75 113 ALA A N 1
ATOM 861 C CA . ALA A 1 113 ? 7.448 4.214 -1.344 1.00 93.75 113 ALA A CA 1
ATOM 862 C C . ALA A 1 113 ? 6.747 4.719 -0.087 1.00 93.75 113 ALA A C 1
ATOM 864 O O . ALA A 1 113 ? 6.794 5.917 0.193 1.00 93.75 113 ALA A O 1
ATOM 865 N N . THR A 1 114 ? 6.147 3.798 0.660 1.00 93.44 114 THR A N 1
ATOM 866 C CA . THR A 1 114 ? 5.509 4.029 1.958 1.00 93.44 114 THR A CA 1
ATOM 867 C C . THR A 1 114 ? 5.984 2.967 2.949 1.00 93.44 114 THR A C 1
ATOM 869 O O . THR A 1 114 ? 5.264 2.006 3.211 1.00 93.44 114 THR A O 1
ATOM 872 N N . PRO A 1 115 ? 7.213 3.098 3.487 1.00 95.38 115 PRO A N 1
ATOM 873 C CA . PRO A 1 115 ? 7.788 2.079 4.360 1.00 95.38 115 PRO A CA 1
ATOM 874 C C . PRO A 1 115 ? 6.925 1.835 5.599 1.00 95.38 115 PRO A C 1
ATOM 876 O O . PRO A 1 115 ? 6.569 2.787 6.295 1.00 95.38 115 PRO A O 1
ATOM 879 N N . PHE A 1 116 ? 6.664 0.566 5.929 1.00 96.31 116 PHE A N 1
ATOM 880 C CA . PHE A 1 116 ? 5.810 0.182 7.064 1.00 96.31 116 PHE A CA 1
ATOM 881 C C . PHE A 1 116 ? 6.253 0.811 8.397 1.00 96.31 116 PHE A C 1
ATOM 883 O O . PHE A 1 116 ? 5.425 1.162 9.232 1.00 96.31 116 PHE A O 1
ATOM 890 N N . PHE A 1 117 ? 7.558 1.023 8.587 1.00 96.19 117 PHE A N 1
ATOM 891 C CA . PHE A 1 117 ? 8.076 1.649 9.803 1.00 96.19 117 PHE A CA 1
ATOM 892 C C . PHE A 1 117 ? 7.628 3.114 9.953 1.00 96.19 117 PHE A C 1
ATOM 894 O O . PHE A 1 117 ? 7.440 3.592 11.067 1.00 96.19 117 PHE A O 1
ATOM 901 N N . ALA A 1 118 ? 7.402 3.839 8.850 1.00 94.06 118 ALA A N 1
ATOM 902 C CA . ALA A 1 118 ? 6.840 5.191 8.902 1.00 94.06 118 ALA A CA 1
ATOM 903 C C . ALA A 1 118 ? 5.371 5.179 9.366 1.00 94.06 118 ALA A C 1
ATOM 905 O O . ALA A 1 118 ? 4.945 6.082 10.094 1.00 94.06 118 ALA A O 1
ATOM 906 N N . THR A 1 119 ? 4.614 4.139 8.995 1.00 95.00 119 THR A N 1
ATOM 907 C CA . THR A 1 119 ? 3.265 3.876 9.517 1.00 95.00 119 THR A CA 1
ATOM 908 C C . THR A 1 119 ? 3.311 3.627 11.020 1.00 95.00 119 THR A C 1
ATOM 910 O O . THR A 1 119 ? 2.625 4.316 11.772 1.00 95.00 119 THR A O 1
ATOM 913 N N . GLU A 1 120 ? 4.152 2.692 11.473 1.00 95.69 120 GLU A N 1
ATOM 914 C CA . GLU A 1 120 ? 4.321 2.380 12.899 1.00 95.69 120 GLU A CA 1
ATOM 915 C C . GLU A 1 120 ? 4.727 3.616 13.699 1.00 95.69 120 GLU A C 1
ATOM 917 O O . GLU A 1 120 ? 4.141 3.907 14.741 1.00 95.69 120 GLU A O 1
ATOM 922 N N . TYR A 1 121 ? 5.698 4.378 13.188 1.00 94.81 121 TYR A N 1
ATOM 923 C CA . TYR A 1 121 ? 6.131 5.626 13.800 1.00 94.81 121 TYR A CA 1
ATOM 924 C C . TYR A 1 121 ? 4.949 6.582 13.958 1.00 94.81 121 TYR A C 1
ATOM 926 O O . TYR A 1 121 ? 4.694 7.058 15.060 1.00 94.81 121 TYR A O 1
ATOM 934 N N . THR A 1 122 ? 4.186 6.813 12.891 1.00 92.00 122 THR A N 1
ATOM 935 C CA . THR A 1 122 ? 3.042 7.730 12.921 1.00 92.00 122 THR A CA 1
ATOM 936 C C . THR A 1 122 ? 1.990 7.283 13.934 1.00 92.00 122 THR A C 1
ATOM 938 O O . THR A 1 122 ? 1.581 8.088 14.765 1.00 92.00 122 THR A O 1
ATOM 941 N N . VAL A 1 123 ? 1.597 6.004 13.928 1.00 93.88 123 VAL A N 1
ATOM 942 C CA . VAL A 1 123 ? 0.603 5.447 14.866 1.00 93.88 123 VAL A CA 1
ATOM 943 C C . VAL A 1 123 ? 1.077 5.555 16.318 1.00 93.88 123 VAL A C 1
ATOM 945 O O . VAL A 1 123 ? 0.320 5.970 17.199 1.00 93.88 123 VAL A O 1
ATOM 948 N N . ASN A 1 124 ? 2.353 5.271 16.578 1.00 93.06 124 ASN A N 1
ATOM 949 C CA . ASN A 1 124 ? 2.935 5.405 17.913 1.00 93.06 124 ASN A CA 1
ATOM 950 C C . ASN A 1 124 ? 2.960 6.866 18.395 1.00 93.06 124 ASN A C 1
ATOM 952 O O . ASN A 1 124 ? 2.783 7.113 19.587 1.00 93.06 124 ASN A O 1
ATOM 956 N N . HIS A 1 125 ? 3.071 7.831 17.479 1.00 92.50 125 HIS A N 1
ATOM 957 C CA . HIS A 1 125 ? 3.141 9.268 17.774 1.00 92.50 125 HIS A CA 1
ATOM 958 C C . HIS A 1 125 ? 1.805 10.012 17.591 1.00 92.50 125 HIS A C 1
ATOM 960 O O . HIS A 1 125 ? 1.781 11.241 17.544 1.00 92.50 125 HIS A O 1
ATOM 966 N N . LEU A 1 126 ? 0.672 9.301 17.540 1.00 92.50 126 LEU A N 1
ATOM 967 C CA . LEU A 1 126 ? -0.652 9.919 17.669 1.00 92.50 126 LEU A CA 1
ATOM 968 C C . LEU A 1 126 ? -0.866 10.402 19.112 1.00 92.50 126 LEU A C 1
ATOM 970 O O . LEU A 1 126 ? -1.404 9.689 19.962 1.00 92.50 126 LEU A O 1
ATOM 974 N N . GLU A 1 127 ? -0.371 11.601 19.415 1.00 86.75 127 GLU A N 1
ATOM 975 C CA . GLU A 1 127 ? -0.493 12.230 20.732 1.00 86.75 127 GLU A CA 1
ATOM 976 C C . GLU A 1 127 ? -1.964 12.360 21.156 1.00 86.75 127 GLU A C 1
ATOM 978 O O . GLU A 1 127 ? -2.843 12.583 20.326 1.00 86.75 127 GLU A O 1
ATOM 983 N N . GLY A 1 128 ? -2.245 12.211 22.453 1.00 83.12 128 GLY A N 1
ATOM 984 C CA . GLY A 1 128 ? -3.592 12.383 23.014 1.00 83.12 128 GLY A CA 1
ATOM 985 C C . GLY A 1 128 ? -4.533 11.177 22.901 1.00 83.12 128 GLY A C 1
ATOM 986 O O . GLY A 1 128 ? -5.598 11.205 23.513 1.00 83.12 128 GLY A O 1
ATOM 987 N N . LEU A 1 129 ? -4.157 10.101 22.196 1.00 91.19 129 LEU A N 1
ATOM 988 C CA . LEU A 1 129 ? -4.935 8.856 22.198 1.00 91.19 129 LEU A CA 1
ATOM 989 C C . LEU A 1 129 ? -4.696 8.033 23.467 1.00 91.19 129 LEU A C 1
ATOM 991 O O . LEU A 1 129 ? -3.557 7.651 23.763 1.00 91.19 129 LEU A O 1
ATOM 995 N N . SER A 1 130 ? -5.785 7.713 24.173 1.00 90.94 130 SER A N 1
ATOM 996 C CA . SER A 1 130 ? -5.782 6.717 25.247 1.00 90.94 130 SER A CA 1
ATOM 997 C C . SER A 1 130 ? -5.423 5.325 24.701 1.00 90.94 130 SER A C 1
ATOM 999 O O . SER A 1 130 ? -5.636 5.070 23.513 1.00 90.94 130 SER A O 1
ATOM 1001 N N . PRO A 1 131 ? -4.903 4.409 25.541 1.00 90.06 131 PRO A N 1
ATOM 1002 C CA . PRO A 1 131 ? -4.616 3.033 25.128 1.00 90.06 131 PRO A CA 1
ATOM 1003 C C . PRO A 1 131 ? -5.810 2.354 24.441 1.00 90.06 131 PRO A C 1
ATOM 1005 O O . PRO A 1 131 ? -5.660 1.845 23.337 1.00 90.06 131 PRO A O 1
ATOM 1008 N N . ASP A 1 132 ? -7.010 2.481 25.012 1.00 90.62 132 ASP A N 1
ATOM 1009 C CA . ASP A 1 132 ? -8.233 1.878 24.467 1.00 90.62 132 ASP A CA 1
ATOM 1010 C C . ASP A 1 132 ? -8.580 2.379 23.051 1.00 90.62 132 ASP A C 1
ATOM 1012 O O . ASP A 1 132 ? -9.081 1.621 22.227 1.00 90.62 132 ASP A O 1
ATOM 1016 N N . LEU A 1 133 ? -8.304 3.651 22.733 1.00 93.44 133 LEU A N 1
ATOM 1017 C CA . LEU A 1 133 ? -8.527 4.183 21.382 1.00 93.44 133 LEU A CA 1
ATOM 1018 C C . LEU A 1 133 ? -7.427 3.772 20.400 1.00 93.44 133 LEU A C 1
ATOM 1020 O O . LEU A 1 133 ? -7.663 3.760 19.193 1.00 93.44 133 LEU A O 1
ATOM 1024 N N . ARG A 1 134 ? -6.227 3.440 20.885 1.00 92.94 134 ARG A N 1
ATOM 1025 C CA . ARG A 1 134 ? -5.157 2.899 20.034 1.00 92.94 134 ARG A CA 1
ATOM 1026 C C . ARG A 1 134 ? -5.486 1.486 19.569 1.00 92.94 134 ARG A C 1
ATOM 1028 O O . ARG A 1 134 ? -5.167 1.162 18.430 1.00 92.94 134 ARG A O 1
ATOM 1035 N N . ASP A 1 135 ? -6.203 0.707 20.379 1.00 92.56 135 ASP A N 1
ATOM 1036 C CA . ASP A 1 135 ? -6.669 -0.641 20.020 1.00 92.56 135 ASP A CA 1
ATOM 1037 C C . ASP A 1 135 ? -7.668 -0.645 18.842 1.00 92.56 135 ASP A C 1
ATOM 1039 O O . ASP A 1 135 ? -7.901 -1.682 18.218 1.00 92.56 135 ASP A O 1
ATOM 1043 N N . ASN A 1 136 ? -8.218 0.518 18.471 1.00 94.31 136 ASN A N 1
ATOM 1044 C CA . ASN A 1 136 ? -9.022 0.672 17.258 1.00 94.31 136 ASN A CA 1
ATOM 1045 C C . ASN A 1 136 ? -8.188 0.703 15.963 1.00 94.31 136 ASN A C 1
ATOM 1047 O O . ASN A 1 136 ? -8.772 0.662 14.876 1.00 94.31 136 ASN A O 1
ATOM 1051 N N . ILE A 1 137 ? -6.857 0.793 16.052 1.00 95.81 137 ILE A N 1
ATOM 1052 C CA . ILE A 1 137 ? -5.941 0.820 14.908 1.00 95.81 137 ILE A CA 1
ATOM 1053 C C . ILE A 1 137 ? -5.287 -0.554 14.764 1.00 95.81 137 ILE A C 1
ATOM 1055 O O . ILE A 1 137 ? -4.532 -0.998 15.622 1.00 95.81 137 ILE A O 1
ATOM 1059 N N . THR A 1 138 ? -5.549 -1.228 13.650 1.00 96.38 138 THR A N 1
ATOM 1060 C CA . THR A 1 138 ? -4.937 -2.514 13.303 1.00 96.38 138 THR A CA 1
ATOM 1061 C C . THR A 1 138 ? -3.893 -2.317 12.210 1.00 96.38 138 THR A C 1
ATOM 1063 O O . THR A 1 138 ? -4.177 -1.703 11.182 1.00 96.38 138 THR A O 1
ATOM 1066 N N . LEU A 1 139 ? -2.688 -2.851 12.424 1.00 97.56 139 LEU A N 1
ATOM 1067 C CA . LEU A 1 139 ? -1.624 -2.898 11.423 1.00 97.56 139 LEU A CA 1
ATOM 1068 C C . LEU A 1 139 ? -1.454 -4.334 10.933 1.00 97.56 139 LEU A C 1
ATOM 1070 O O . LEU A 1 139 ? -1.158 -5.238 11.713 1.00 97.56 139 LEU A O 1
ATOM 1074 N N . ASN A 1 140 ? -1.616 -4.529 9.632 1.00 98.00 140 ASN A N 1
ATOM 1075 C CA . ASN A 1 140 ? -1.389 -5.795 8.954 1.00 98.00 140 ASN A CA 1
ATOM 1076 C C . ASN A 1 140 ? -0.130 -5.694 8.091 1.00 98.00 140 ASN A C 1
ATOM 1078 O O . ASN A 1 140 ? 0.204 -4.621 7.578 1.00 98.00 140 ASN A O 1
ATOM 1082 N N . TYR A 1 141 ? 0.543 -6.827 7.901 1.00 98.19 141 TYR A N 1
ATOM 1083 C CA . TYR A 1 141 ? 1.815 -6.901 7.190 1.00 98.19 141 TYR A CA 1
ATOM 1084 C C . TYR A 1 141 ? 1.807 -8.037 6.175 1.00 98.19 141 TYR A C 1
ATOM 1086 O O . TYR A 1 141 ? 1.319 -9.137 6.456 1.00 98.19 141 TYR A O 1
ATOM 1094 N N . TYR A 1 142 ? 2.380 -7.766 5.007 1.00 98.38 142 TYR A N 1
ATOM 1095 C CA . TYR A 1 142 ? 2.400 -8.681 3.876 1.00 98.38 142 TYR A CA 1
ATOM 1096 C C . TYR A 1 142 ? 3.812 -8.859 3.344 1.00 98.38 142 TYR A C 1
ATOM 1098 O O . TYR A 1 142 ? 4.571 -7.897 3.202 1.00 98.38 142 TYR A O 1
ATOM 1106 N N . ASP A 1 143 ? 4.110 -10.091 2.938 1.00 97.19 143 ASP A N 1
ATOM 1107 C CA . ASP A 1 143 ? 5.300 -10.467 2.171 1.00 97.19 143 ASP A CA 1
ATOM 1108 C C . ASP A 1 143 ? 5.197 -9.976 0.711 1.00 97.19 143 ASP A C 1
ATOM 1110 O O . ASP A 1 143 ? 5.201 -10.740 -0.255 1.00 97.19 143 ASP A O 1
ATOM 1114 N N . ALA A 1 144 ? 4.983 -8.670 0.547 1.00 97.38 144 ALA A N 1
ATOM 1115 C CA . ALA A 1 144 ? 4.787 -7.992 -0.725 1.00 97.38 144 ALA A CA 1
ATOM 1116 C C . ALA A 1 144 ? 5.203 -6.512 -0.661 1.00 97.38 144 ALA A C 1
ATOM 1118 O O . ALA A 1 144 ? 5.580 -6.015 0.400 1.00 97.38 144 ALA A O 1
ATOM 1119 N N . GLY A 1 145 ? 5.193 -5.820 -1.803 1.00 97.50 145 GLY A N 1
ATOM 1120 C CA . GLY A 1 145 ? 5.382 -4.369 -1.869 1.00 97.50 145 GLY A CA 1
ATOM 1121 C C . GLY A 1 145 ? 4.067 -3.588 -1.856 1.00 97.50 145 GLY A C 1
ATOM 1122 O O . GLY A 1 145 ? 3.060 -4.058 -1.338 1.00 97.50 145 GLY A O 1
ATOM 1123 N N . HIS A 1 146 ? 4.083 -2.410 -2.471 1.00 96.94 146 HIS A N 1
ATOM 1124 C CA . HIS A 1 146 ? 3.030 -1.389 -2.453 1.00 96.94 146 HIS A CA 1
ATOM 1125 C C . HIS A 1 146 ? 1.663 -1.877 -2.947 1.00 96.94 146 HIS A C 1
ATOM 1127 O O . HIS A 1 146 ? 0.616 -1.424 -2.496 1.00 96.94 146 HIS A O 1
ATOM 1133 N N . MET A 1 147 ? 1.663 -2.801 -3.908 1.00 95.88 147 MET A N 1
ATOM 1134 C CA . MET A 1 147 ? 0.455 -3.441 -4.426 1.00 95.88 147 MET A CA 1
ATOM 1135 C C . MET A 1 147 ? 0.458 -4.908 -3.994 1.00 95.88 147 MET A C 1
ATOM 1137 O O . MET A 1 147 ? 0.755 -5.799 -4.790 1.00 95.88 147 MET A O 1
ATOM 1141 N N . MET A 1 148 ? 0.141 -5.167 -2.721 1.00 96.00 148 MET A N 1
ATOM 1142 C CA . MET A 1 148 ? 0.234 -6.503 -2.108 1.00 96.00 148 MET A CA 1
ATOM 1143 C C . MET A 1 148 ? -0.530 -7.576 -2.889 1.00 96.00 148 MET A C 1
ATOM 1145 O O . MET A 1 148 ? -0.104 -8.725 -2.969 1.00 96.00 148 MET A O 1
ATOM 1149 N N . TYR A 1 149 ? -1.621 -7.177 -3.540 1.00 96.06 149 TYR A N 1
ATOM 1150 C CA . TYR A 1 149 ? -2.457 -8.042 -4.363 1.00 96.06 149 TYR A CA 1
ATOM 1151 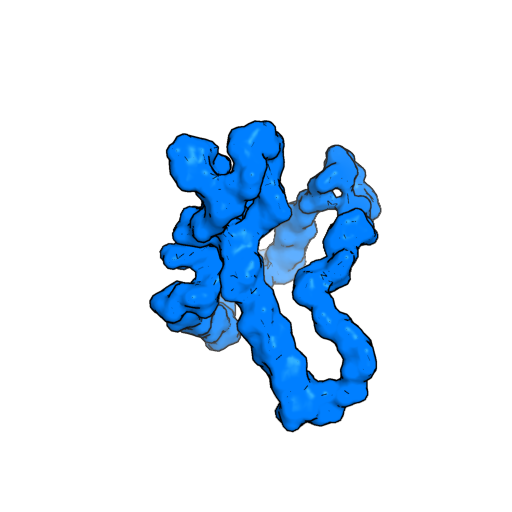C C . TYR A 1 149 ? -1.806 -8.543 -5.663 1.00 96.06 149 TYR A C 1
ATOM 1153 O O . TYR A 1 149 ? -2.382 -9.401 -6.327 1.00 96.06 149 TYR A O 1
ATOM 1161 N N . LEU A 1 150 ? -0.621 -8.052 -6.042 1.00 95.81 150 LEU A N 1
ATOM 1162 C CA . LEU A 1 150 ? 0.157 -8.622 -7.151 1.00 95.81 150 LEU A CA 1
ATOM 1163 C C . LEU A 1 150 ? 0.782 -9.978 -6.800 1.00 95.81 150 LEU A C 1
ATOM 1165 O O . LEU A 1 150 ? 1.179 -10.719 -7.697 1.00 95.81 150 LEU A O 1
ATOM 1169 N N . TYR A 1 151 ? 0.893 -10.298 -5.509 1.00 97.00 151 TYR A N 1
ATOM 1170 C CA . TYR A 1 151 ? 1.385 -11.580 -5.027 1.00 97.00 151 TYR A CA 1
ATOM 1171 C C . TYR A 1 151 ? 0.219 -12.385 -4.456 1.00 97.00 151 TYR A C 1
ATOM 1173 O O . TYR A 1 151 ? -0.390 -11.991 -3.466 1.00 97.00 151 TYR A O 1
ATOM 1181 N N . GLU A 1 152 ? -0.110 -13.512 -5.085 1.00 97.44 152 GLU A N 1
ATOM 1182 C CA . GLU A 1 152 ? -1.346 -14.254 -4.809 1.00 97.44 152 GLU A CA 1
ATOM 1183 C C . GLU A 1 152 ? -1.530 -14.666 -3.332 1.00 97.44 152 GLU A C 1
ATOM 1185 O O . GLU A 1 152 ? -2.615 -14.428 -2.795 1.00 97.44 152 GLU A O 1
ATOM 1190 N N . PRO A 1 153 ? -0.511 -15.177 -2.610 1.00 97.94 153 PRO A N 1
ATOM 1191 C CA . PRO A 1 153 ? -0.655 -15.448 -1.179 1.00 97.94 153 PRO A CA 1
ATOM 1192 C C . PRO A 1 153 ? -1.023 -14.199 -0.364 1.00 97.94 153 PRO A C 1
ATOM 1194 O O . PRO A 1 153 ? -1.905 -14.258 0.495 1.00 97.94 153 PRO A O 1
ATOM 1197 N N . ALA A 1 154 ? -0.410 -13.052 -0.674 1.00 98.19 154 ALA A N 1
ATOM 1198 C CA . ALA A 1 154 ? -0.723 -11.784 -0.019 1.00 98.19 154 ALA A CA 1
ATOM 1199 C C . ALA A 1 154 ? -2.101 -11.238 -0.431 1.00 98.19 154 ALA A C 1
ATOM 1201 O O . ALA A 1 154 ? -2.794 -10.676 0.410 1.00 98.19 154 ALA A O 1
ATOM 1202 N N . LEU A 1 155 ? -2.554 -11.453 -1.672 1.00 98.00 155 LEU A N 1
ATOM 1203 C CA . LEU A 1 155 ? -3.922 -11.137 -2.104 1.00 98.00 155 LEU A CA 1
ATOM 1204 C C . LEU A 1 155 ? -4.964 -11.908 -1.284 1.00 98.00 155 LEU A C 1
ATOM 1206 O O . LEU A 1 155 ? -5.949 -11.326 -0.828 1.00 98.00 155 LEU A O 1
ATOM 1210 N N . VAL A 1 156 ? -4.762 -13.215 -1.098 1.00 98.31 156 VAL A N 1
ATOM 1211 C CA . VAL A 1 156 ? -5.677 -14.051 -0.308 1.00 98.31 156 VAL A CA 1
ATOM 1212 C C . VAL A 1 156 ? -5.739 -13.548 1.132 1.00 98.31 156 VAL A C 1
ATOM 1214 O O . VAL A 1 156 ? -6.836 -13.368 1.664 1.00 98.31 156 VAL A O 1
ATOM 1217 N N . GLN A 1 157 ? -4.583 -13.266 1.736 1.00 98.19 157 GLN A N 1
ATOM 1218 C CA . GLN A 1 157 ? -4.498 -12.705 3.083 1.00 98.19 157 GLN A CA 1
ATOM 1219 C C . GLN A 1 157 ? -5.187 -11.332 3.172 1.00 98.19 157 GLN A C 1
ATOM 1221 O O . GLN A 1 157 ? -6.009 -11.124 4.061 1.00 98.19 157 GLN A O 1
ATOM 1226 N N . LEU A 1 158 ? -4.930 -10.430 2.218 1.00 98.06 158 LEU A N 1
ATOM 1227 C CA . LEU A 1 158 ? -5.523 -9.090 2.166 1.00 98.06 158 LEU A CA 1
ATOM 1228 C C . LEU A 1 158 ? -7.046 -9.170 2.086 1.00 98.06 158 LEU A C 1
ATOM 1230 O O . LEU A 1 158 ? -7.752 -8.518 2.849 1.00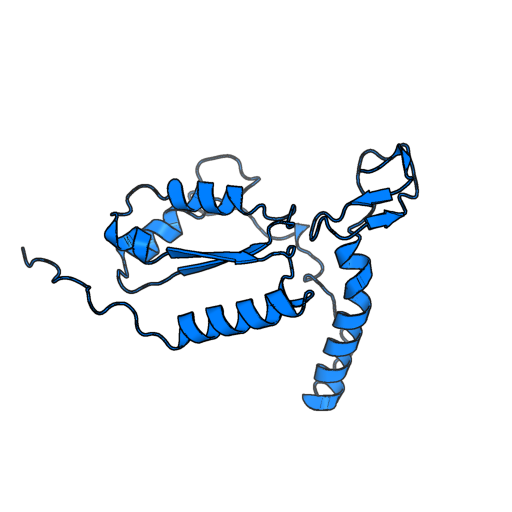 98.06 158 LEU A O 1
ATOM 1234 N N . LYS A 1 159 ? -7.568 -10.029 1.205 1.00 97.75 159 LYS A N 1
ATOM 1235 C CA . LYS A 1 159 ? -9.010 -10.256 1.078 1.00 97.75 159 LYS A CA 1
ATOM 1236 C C . LYS A 1 159 ? -9.621 -10.739 2.394 1.00 97.75 159 LYS A C 1
ATOM 1238 O O . LYS A 1 159 ? -10.711 -10.301 2.749 1.00 97.75 159 LYS A O 1
ATOM 1243 N N . GLN A 1 160 ? -8.953 -11.652 3.098 1.00 97.38 160 GLN A N 1
ATOM 1244 C CA . GLN A 1 160 ? -9.437 -12.178 4.375 1.00 97.38 160 GLN A CA 1
ATOM 1245 C C . GLN A 1 160 ? -9.428 -11.119 5.481 1.00 97.38 160 GLN A C 1
ATOM 1247 O O . GLN A 1 160 ? -10.395 -11.051 6.240 1.00 97.38 160 GLN A O 1
ATOM 1252 N N . ASN A 1 161 ? -8.372 -10.308 5.560 1.00 96.81 161 ASN A N 1
ATOM 1253 C CA . ASN A 1 161 ? -8.245 -9.230 6.539 1.00 96.81 161 ASN A CA 1
ATOM 1254 C C . ASN A 1 161 ? -9.318 -8.164 6.319 1.00 96.81 161 ASN A C 1
ATOM 1256 O O . ASN A 1 161 ? -10.150 -7.975 7.201 1.00 96.81 161 ASN A O 1
ATOM 1260 N N . VAL A 1 162 ? -9.42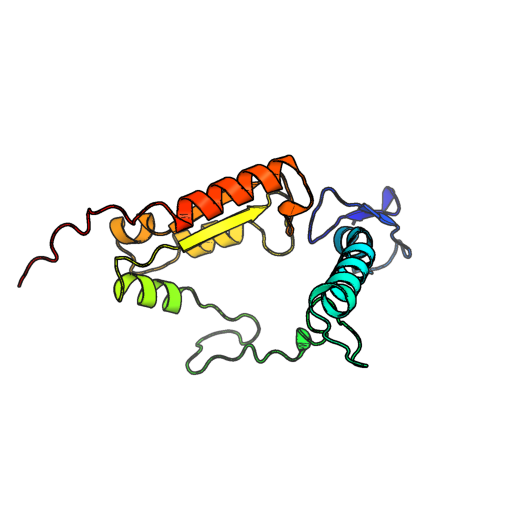6 -7.625 5.101 1.00 96.31 162 VAL A N 1
ATOM 1261 C CA . VAL A 1 162 ? -10.442 -6.619 4.753 1.00 96.31 162 VAL A CA 1
ATOM 1262 C C . VAL A 1 162 ? -11.861 -7.154 4.961 1.00 96.31 162 VAL A C 1
ATOM 1264 O O . VAL A 1 162 ? -12.712 -6.468 5.527 1.00 96.31 162 VAL A O 1
ATOM 1267 N N . ALA A 1 163 ? -12.141 -8.399 4.552 1.00 96.56 163 ALA A N 1
ATOM 1268 C CA . ALA A 1 163 ? -13.448 -9.008 4.793 1.00 96.56 163 ALA A CA 1
ATOM 1269 C C . ALA A 1 163 ? -13.749 -9.086 6.294 1.00 96.56 163 ALA A C 1
ATOM 1271 O O . ALA A 1 163 ? -14.822 -8.671 6.724 1.00 96.56 163 ALA A O 1
ATOM 1272 N N . ARG A 1 164 ? -12.789 -9.554 7.101 1.00 95.62 164 ARG A N 1
ATOM 1273 C CA . ARG A 1 164 ? -12.930 -9.625 8.558 1.00 95.62 164 ARG A CA 1
ATOM 1274 C C . ARG A 1 164 ? -13.107 -8.241 9.169 1.00 95.62 164 ARG A C 1
ATOM 1276 O O . ARG A 1 164 ? -13.949 -8.092 10.045 1.00 95.62 164 ARG A O 1
ATOM 1283 N N . PHE A 1 165 ? -12.355 -7.242 8.726 1.00 94.94 165 PHE A N 1
ATOM 1284 C CA . PHE A 1 165 ? -12.462 -5.876 9.217 1.00 94.94 165 PHE A CA 1
ATOM 1285 C C . PHE A 1 165 ? -13.867 -5.308 9.002 1.00 94.94 165 PHE A C 1
ATOM 1287 O O . PHE A 1 165 ? -14.456 -4.786 9.950 1.00 94.94 165 PHE A O 1
ATOM 1294 N N . ILE A 1 166 ? -14.424 -5.501 7.800 1.00 93.94 166 ILE A N 1
ATOM 1295 C CA . ILE A 1 166 ? -15.767 -5.046 7.417 1.00 93.94 166 ILE A CA 1
ATOM 1296 C C . ILE A 1 166 ? -16.866 -5.819 8.156 1.00 93.94 166 ILE A C 1
ATOM 1298 O O . ILE A 1 166 ? -17.833 -5.216 8.617 1.00 93.94 166 ILE A O 1
ATOM 1302 N N . THR A 1 167 ? -16.765 -7.149 8.246 1.00 92.62 167 THR A N 1
ATOM 1303 C CA . THR A 1 167 ? -17.860 -7.979 8.779 1.00 92.62 167 THR A CA 1
ATOM 1304 C C . THR A 1 167 ? -17.829 -8.143 10.289 1.00 92.62 167 THR A C 1
ATOM 1306 O O . THR A 1 167 ? -18.852 -8.480 10.880 1.00 92.62 167 THR A O 1
ATOM 1309 N N . ASN A 1 168 ? -16.667 -7.979 10.924 1.00 84.50 168 ASN A N 1
ATOM 1310 C CA . ASN A 1 168 ? -16.565 -8.122 12.368 1.00 84.50 168 ASN A CA 1
ATOM 1311 C C . ASN A 1 168 ? -17.035 -6.813 13.019 1.00 84.50 168 ASN A C 1
ATOM 1313 O O . ASN A 1 168 ? -16.417 -5.774 12.766 1.00 84.50 168 ASN A O 1
ATOM 1317 N N . PRO A 1 169 ? -18.109 -6.819 13.828 1.00 64.69 169 PRO A N 1
ATOM 1318 C CA . PRO A 1 169 ? -18.515 -5.627 14.557 1.00 64.69 169 PRO A CA 1
ATOM 1319 C C . PRO A 1 169 ? -17.380 -5.169 15.482 1.00 64.69 169 PRO A C 1
ATOM 1321 O O . PRO A 1 169 ? -16.577 -5.976 15.953 1.00 64.69 169 PRO A O 1
ATOM 1324 N N . ALA A 1 170 ? -17.298 -3.859 15.731 1.00 59.66 170 ALA A N 1
ATOM 1325 C CA . ALA A 1 170 ? -16.369 -3.325 16.723 1.00 59.66 170 ALA A CA 1
ATOM 1326 C C . ALA A 1 170 ? -16.569 -4.047 18.072 1.00 59.66 170 ALA A C 1
ATOM 1328 O O . ALA A 1 170 ? -17.713 -4.392 18.395 1.00 59.66 170 ALA A O 1
ATOM 1329 N N . PRO A 1 171 ? -15.506 -4.276 18.868 1.00 51.81 171 PRO A N 1
ATOM 1330 C CA . PRO A 1 171 ? -15.659 -4.810 20.213 1.00 51.81 171 PRO A CA 1
ATOM 1331 C C . PRO A 1 171 ? -16.716 -3.997 20.967 1.00 51.81 171 PRO A C 1
ATOM 1333 O O . PRO A 1 171 ? -16.635 -2.773 21.047 1.00 51.81 171 PRO A O 1
ATOM 1336 N N . SER A 1 172 ? -17.720 -4.670 21.532 1.00 46.38 172 SER A N 1
ATOM 1337 C CA . SER A 1 172 ? -18.818 -4.055 22.296 1.00 46.38 172 SER A CA 1
ATOM 1338 C C . SER A 1 172 ? -18.362 -3.406 23.611 1.00 46.38 172 SER A C 1
ATOM 1340 O O . SER A 1 172 ? -19.183 -3.001 24.429 1.00 46.38 172 SER A O 1
ATOM 1342 N N . THR A 1 173 ? -17.056 -3.313 23.844 1.00 45.34 173 THR A N 1
ATOM 1343 C CA . THR A 1 173 ? -16.437 -2.697 25.011 1.00 45.34 173 THR A CA 1
ATOM 1344 C C . THR A 1 173 ? -16.141 -1.222 24.762 1.00 45.34 173 THR A C 1
ATOM 1346 O O . THR A 1 173 ? -15.082 -0.730 25.133 1.00 45.34 173 THR A O 1
ATOM 1349 N N . ALA A 1 174 ? -17.117 -0.474 24.246 1.00 44.53 174 ALA A N 1
ATOM 1350 C CA . ALA A 1 174 ? -17.295 0.883 24.745 1.00 44.53 174 ALA A CA 1
ATOM 1351 C C . ALA A 1 174 ? -17.762 0.737 26.201 1.00 44.53 174 ALA A C 1
ATOM 1353 O O . ALA A 1 174 ? -18.955 0.738 26.505 1.00 44.53 174 ALA A O 1
ATOM 1354 N N . ARG A 1 175 ? -16.810 0.464 27.103 1.00 50.56 175 ARG A N 1
ATOM 1355 C CA . ARG A 1 175 ? -17.051 0.486 28.544 1.00 50.56 175 ARG A CA 1
ATOM 1356 C C . ARG A 1 175 ? -17.602 1.871 28.838 1.00 50.56 175 ARG A C 1
ATOM 1358 O O . ARG A 1 175 ? -16.942 2.854 28.522 1.00 50.56 175 ARG A O 1
ATOM 1365 N N . ALA A 1 176 ? -18.837 1.878 29.339 1.00 43.75 176 ALA A N 1
ATOM 1366 C CA . ALA A 1 176 ? -19.651 3.033 29.676 1.00 43.75 176 ALA A CA 1
ATOM 1367 C C . ALA A 1 176 ? -18.825 4.315 29.806 1.00 43.75 176 ALA A C 1
ATOM 1369 O O . ALA A 1 176 ? -18.016 4.436 30.728 1.00 43.75 176 ALA A O 1
ATOM 1370 N N . ALA A 1 177 ? -19.050 5.261 28.891 1.00 46.22 177 ALA A N 1
ATOM 1371 C CA . ALA A 1 177 ? -18.709 6.647 29.146 1.00 46.22 177 ALA A CA 1
ATOM 1372 C C . ALA A 1 177 ? -19.314 6.991 30.512 1.00 46.22 177 ALA A C 1
ATOM 1374 O O . ALA A 1 177 ? -20.536 6.989 30.673 1.00 46.22 177 ALA A O 1
ATOM 1375 N N . GLY A 1 178 ? -18.450 7.150 31.515 1.00 42.91 178 GLY A N 1
ATOM 1376 C CA . GLY A 1 178 ? -18.858 7.551 32.847 1.00 42.91 178 GLY A CA 1
ATOM 1377 C C . GLY A 1 178 ? -19.605 8.866 32.720 1.00 42.91 178 GLY A C 1
ATOM 1378 O O . GLY A 1 178 ? -19.048 9.859 32.259 1.00 42.91 178 GLY A O 1
ATOM 1379 N N . SER A 1 179 ? -20.881 8.844 33.082 1.00 40.78 179 SER A N 1
ATOM 1380 C CA . SER A 1 179 ? -21.650 10.044 33.358 1.00 40.78 179 SER A CA 1
ATOM 1381 C C . SER A 1 179 ? -20.954 10.805 34.487 1.00 40.78 179 SER A C 1
ATOM 1383 O O . SER A 1 179 ? -20.890 10.288 35.604 1.00 40.78 179 SER A O 1
ATOM 1385 N N . ASN A 1 180 ? -20.444 11.998 34.187 1.00 39.69 180 ASN A N 1
ATOM 1386 C CA . ASN A 1 180 ? -20.249 13.058 35.174 1.00 39.69 180 ASN A CA 1
ATOM 1387 C C . ASN A 1 180 ? -21.387 14.064 35.028 1.00 39.69 180 ASN A C 1
ATOM 1389 O O . ASN A 1 180 ? -21.737 14.366 33.863 1.00 39.69 180 ASN A O 1
#

pLDDT: mean 87.03, std 14.7, range [39.69, 98.38]

Secondary structure (DSSP, 8-state):
-BGGGTEEE-SS-TT-EEE-S-TT-SS-SS-HHHHHHHHHHHHHHHHIIIIIS-----SPP-GGGS-GGG-----TT--S-TTS---HHHHHHHHHH-TT--EEEEEETT-SSS-HHHHHHHHHT-TT--HHHHTTEEEEEESS-SSGGGSHHHHHHHHHHHHHHHHSPPPS--------

Sequence (180 aa):
MQRSRGLVTGRLDSRFSGPLLDLLAENAPGDPQSNAVTGAFTAAANAYLRGELKFDTQDRYVMGGGNAGQWNWTRDGQRGWASTTYVGGDLTQALVANPHLRIEVENGYYDLATPFFATEYTVNHLEGLSPDLRDNITLNYYDAGHMMYLYEPALVQLKQNVARFITNPAPSTARAAGSN

Foldseek 3Di:
DPLVVQWDAAQQFRVFIDGNPDSPDPDGPDGRVCVVCVVVVLVVVVCCCCPPVVNDDPDRDDPPPPPPVPDQQDDVPDDDDSPHRDCLQVVLVVCVVPVQQAAEAEAECRNNPCHVVVVVVSLVPSPPDDPSSSVSYHYHYAPTGNPLCVDPVSVVVVVVVVVCVVPPGRPPPPPDPDDD